Protein AF-W1Y501-F1 (afdb_monomer_lite)

Organism: NCBI:txid408170

Foldseek 3Di:
DCVVDAAEAEQWAAQCVDVVGDGDTDGPDALVVCVVSVHPYYHYDADPPDPCRVVVVVVVVVRVVVNVVSD

Sequence (71 aa):
YAHRIPFLVKLNHNETLSYPNTYDQTLYASVEQAFNMGAVSVGATIYFGSEESRRQIEEISAAFERAHELG

Radius of gyration: 13.5 Å; chains: 1; bounding box: 36×19×36 Å

InterPro domains:
  IPR002915 DeoC/FbaB/LacD aldolase [PF01791] (1-71)
  IPR013785 Aldolase-type TIM barrel [G3DSA:3.20.20.70] (1-71)
  IPR050456 DeoC/FbaB aldolase [PTHR47916] (1-71)

pLDDT: mean 94.06, std 9.27, range [51.66, 98.75]

Structure (mmCIF, N/CA/C/O backbone):
data_AF-W1Y501-F1
#
_entry.id   AF-W1Y501-F1
#
loop_
_atom_site.group_PDB
_atom_site.id
_atom_site.type_symbol
_atom_site.label_atom_id
_atom_site.label_alt_id
_atom_site.label_comp_id
_atom_site.label_asym_id
_atom_site.label_entity_id
_atom_site.label_seq_id
_atom_site.pdbx_PDB_ins_code
_atom_site.Cartn_x
_atom_site.Cartn_y
_atom_site.Cartn_z
_atom_site.occupancy
_atom_site.B_iso_or_equiv
_atom_site.auth_seq_id
_atom_site.auth_comp_id
_atom_site.auth_asym_id
_atom_site.auth_atom_id
_atom_site.pdbx_PDB_model_num
ATOM 1 N N . TYR A 1 1 ? -20.945 6.732 6.826 1.00 51.66 1 TYR A N 1
ATOM 2 C CA . TYR A 1 1 ? -21.334 5.573 5.989 1.00 51.66 1 TYR A CA 1
ATOM 3 C C . TYR A 1 1 ? -20.201 4.553 5.836 1.00 51.66 1 TYR A C 1
ATOM 5 O O . TYR A 1 1 ? -20.514 3.385 5.671 1.00 51.66 1 TYR A O 1
ATOM 13 N N . ALA A 1 2 ? -18.924 4.957 5.959 1.00 52.62 2 ALA A N 1
ATOM 14 C CA . ALA A 1 2 ? -17.752 4.068 5.910 1.00 52.62 2 ALA A CA 1
ATOM 15 C C . ALA A 1 2 ? -17.849 2.843 6.844 1.00 52.62 2 ALA A C 1
ATOM 17 O O . ALA A 1 2 ? -17.576 1.734 6.422 1.00 52.62 2 ALA A O 1
ATOM 18 N N . HIS A 1 3 ? -18.382 2.999 8.060 1.00 56.91 3 HIS A N 1
ATOM 19 C CA . HIS A 1 3 ? -18.552 1.869 8.991 1.00 56.91 3 HIS A CA 1
ATOM 20 C C . HIS A 1 3 ? -19.721 0.915 8.666 1.00 56.91 3 HIS A C 1
ATOM 22 O O . HIS A 1 3 ? -19.992 0.010 9.447 1.00 56.91 3 HIS A O 1
ATOM 28 N N . ARG A 1 4 ? -20.464 1.120 7.565 1.00 73.75 4 ARG A N 1
ATOM 29 C CA . ARG A 1 4 ? -21.530 0.192 7.130 1.00 73.75 4 ARG A CA 1
ATOM 30 C C . ARG A 1 4 ? -21.071 -0.799 6.067 1.00 73.75 4 ARG A C 1
ATOM 32 O O . ARG A 1 4 ? -21.709 -1.833 5.915 1.00 73.75 4 ARG A O 1
ATOM 39 N N . ILE A 1 5 ? -20.013 -0.476 5.325 1.00 88.62 5 ILE A N 1
ATOM 40 C CA . ILE A 1 5 ? -19.460 -1.341 4.285 1.00 88.62 5 ILE A CA 1
ATOM 41 C C . ILE A 1 5 ? -17.968 -1.482 4.584 1.00 88.62 5 ILE A C 1
ATOM 43 O O . ILE A 1 5 ? -17.248 -0.493 4.443 1.00 88.62 5 ILE A O 1
ATOM 47 N N . PRO A 1 6 ? -17.496 -2.663 5.018 1.00 92.44 6 PRO A N 1
ATOM 48 C CA . PRO A 1 6 ? -16.071 -2.879 5.217 1.00 92.44 6 PRO A CA 1
ATOM 49 C C . PRO A 1 6 ? -15.335 -2.648 3.897 1.00 92.44 6 PRO A C 1
ATOM 51 O O . PRO A 1 6 ? -15.775 -3.110 2.843 1.00 92.44 6 PRO A O 1
ATOM 54 N N . PHE A 1 7 ? -14.220 -1.927 3.954 1.00 94.38 7 PHE A N 1
ATOM 55 C CA . PHE A 1 7 ? -13.397 -1.644 2.784 1.00 94.38 7 PHE A CA 1
ATOM 56 C C . PHE A 1 7 ? -11.915 -1.868 3.084 1.00 94.38 7 PHE A C 1
ATOM 58 O O . PHE A 1 7 ? -11.470 -1.784 4.232 1.00 94.38 7 PHE A O 1
ATOM 65 N N . LEU A 1 8 ? -11.177 -2.160 2.015 1.00 96.31 8 LEU A N 1
ATOM 66 C CA . LEU A 1 8 ? -9.728 -2.304 1.995 1.00 96.31 8 LEU A CA 1
ATOM 67 C C . LEU A 1 8 ? -9.118 -1.080 1.312 1.00 96.31 8 LEU A C 1
ATOM 69 O O . LEU A 1 8 ? -9.617 -0.647 0.271 1.00 96.31 8 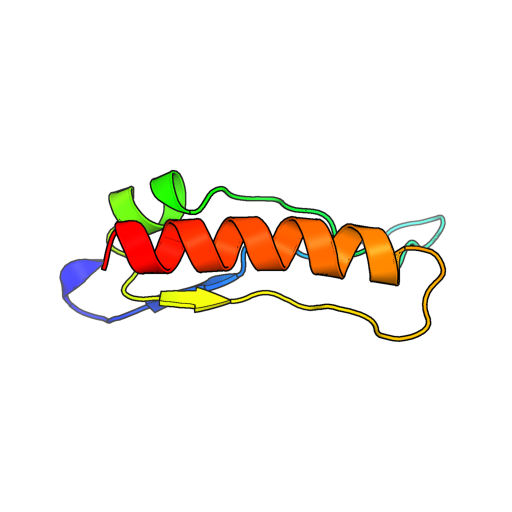LEU A O 1
ATOM 73 N N . VAL A 1 9 ? -8.019 -0.556 1.851 1.00 97.75 9 VAL A N 1
ATOM 74 C CA . VAL A 1 9 ? -7.237 0.502 1.191 1.00 97.75 9 VAL A CA 1
ATOM 75 C C . VAL A 1 9 ? -6.031 -0.097 0.476 1.00 97.75 9 VAL A C 1
ATOM 77 O O . VAL A 1 9 ? -5.231 -0.814 1.072 1.00 97.75 9 VAL A O 1
ATOM 80 N N . LYS A 1 10 ? -5.876 0.220 -0.811 1.00 98.25 10 LYS A N 1
ATOM 81 C CA . LYS A 1 10 ? -4.685 -0.117 -1.597 1.00 98.25 10 LYS A CA 1
ATOM 82 C C . LYS A 1 10 ? -3.613 0.954 -1.359 1.00 98.25 10 LYS A C 1
ATOM 84 O O . LYS A 1 10 ? -3.811 2.098 -1.749 1.00 98.25 10 LYS A O 1
ATOM 89 N N . LEU A 1 11 ? -2.507 0.594 -0.708 1.00 98.38 11 LEU A N 1
ATOM 90 C CA . LEU A 1 11 ? -1.498 1.552 -0.232 1.00 98.38 11 LEU A CA 1
ATOM 91 C C . LEU A 1 11 ? -0.575 2.084 -1.329 1.00 98.38 11 LEU A C 1
ATOM 93 O O . LEU A 1 11 ? -0.078 3.198 -1.210 1.00 98.38 11 LEU A O 1
ATOM 97 N N . ASN A 1 12 ? -0.337 1.303 -2.382 1.00 97.75 12 ASN A N 1
ATOM 98 C CA . ASN A 1 12 ? 0.542 1.676 -3.490 1.00 97.75 12 ASN A CA 1
ATOM 99 C C . ASN A 1 12 ? -0.128 1.520 -4.861 1.00 97.75 12 ASN A C 1
ATOM 101 O O . ASN A 1 12 ? -1.101 0.781 -5.016 1.00 97.75 12 ASN A O 1
ATOM 105 N N . HIS A 1 13 ? 0.394 2.211 -5.865 1.00 96.38 13 HIS A N 1
ATOM 106 C CA . HIS A 1 13 ? -0.008 2.074 -7.264 1.00 96.38 13 HIS A CA 1
ATOM 107 C C . HIS A 1 13 ? 1.205 2.366 -8.162 1.00 96.38 13 HIS A C 1
ATOM 109 O O . HIS A 1 13 ? 2.263 2.748 -7.671 1.00 96.38 13 HIS A O 1
ATOM 115 N N . ASN A 1 14 ? 1.067 2.176 -9.469 1.00 94.69 14 ASN A N 1
ATOM 116 C CA . ASN A 1 14 ? 2.045 2.640 -10.450 1.00 94.69 14 ASN A CA 1
ATOM 117 C C . ASN A 1 14 ? 1.451 3.710 -11.372 1.00 94.69 14 ASN A C 1
ATOM 119 O O . ASN A 1 14 ? 0.253 3.994 -11.335 1.00 94.69 14 ASN A O 1
ATOM 123 N N . GLU A 1 15 ? 2.276 4.253 -12.258 1.00 92.44 15 GLU A N 1
ATOM 124 C CA . GLU A 1 15 ? 1.853 5.251 -13.240 1.00 92.44 15 GLU A CA 1
ATOM 125 C C . GLU A 1 15 ? 1.971 4.697 -14.666 1.00 92.44 15 GLU A C 1
ATOM 127 O O . GLU A 1 15 ? 2.492 5.332 -15.581 1.00 92.44 15 GLU A O 1
ATOM 132 N N . THR A 1 16 ? 1.476 3.473 -14.878 1.00 92.88 16 THR A N 1
ATOM 133 C CA . THR A 1 16 ? 1.575 2.788 -16.182 1.00 92.88 16 THR A CA 1
ATOM 134 C C . THR A 1 16 ? 0.903 3.556 -17.322 1.00 92.88 16 THR A C 1
ATOM 136 O O . THR A 1 16 ? 1.262 3.370 -18.481 1.00 92.88 16 THR A O 1
ATOM 139 N N . LEU A 1 17 ? -0.056 4.427 -16.998 1.00 92.56 17 LEU A N 1
ATOM 140 C CA . LEU A 1 17 ? -0.761 5.278 -17.958 1.00 92.56 17 LEU A CA 1
ATOM 141 C C . LEU A 1 17 ? -0.127 6.675 -18.142 1.00 92.56 17 LEU A C 1
ATOM 143 O O . LEU A 1 17 ? -0.706 7.501 -18.846 1.00 92.56 17 LEU A O 1
ATOM 147 N N . SER A 1 18 ? 1.030 6.953 -17.530 1.00 91.75 18 SER A N 1
ATOM 148 C CA . SER A 1 18 ? 1.808 8.189 -17.730 1.00 91.75 18 SER A CA 1
ATOM 149 C C . SER A 1 18 ? 2.725 8.096 -18.954 1.00 91.75 18 SER A C 1
ATOM 151 O O . SER A 1 18 ? 3.035 7.002 -19.408 1.00 91.75 18 SER A O 1
ATOM 153 N N . TYR A 1 19 ? 3.204 9.239 -19.469 1.00 89.00 19 TYR A N 1
ATOM 154 C CA . TYR A 1 19 ? 4.253 9.286 -20.497 1.00 89.00 19 TYR A CA 1
ATOM 155 C C . TYR A 1 19 ? 5.455 10.130 -20.022 1.00 89.00 19 TYR A C 1
ATOM 157 O O . TYR A 1 19 ? 5.268 11.319 -19.750 1.00 89.00 19 TYR A O 1
ATOM 165 N N . PRO A 1 20 ? 6.680 9.566 -19.953 1.00 90.06 20 PRO A N 1
ATOM 166 C CA . PRO A 1 20 ? 7.022 8.168 -20.242 1.00 90.06 20 PRO A CA 1
ATOM 167 C C . PRO A 1 20 ? 6.386 7.194 -19.234 1.00 90.06 20 PRO A C 1
ATOM 169 O O . PRO A 1 20 ? 6.155 7.552 -18.081 1.00 90.06 20 PRO A O 1
ATOM 172 N N . ASN A 1 21 ? 6.096 5.966 -19.671 1.00 89.06 21 ASN A N 1
ATOM 173 C CA . ASN A 1 21 ? 5.463 4.965 -18.811 1.00 89.06 21 ASN A CA 1
ATOM 174 C C . ASN A 1 21 ? 6.402 4.563 -17.667 1.00 89.06 21 ASN A C 1
ATOM 176 O O . ASN A 1 21 ? 7.567 4.240 -17.907 1.00 89.06 21 ASN A O 1
ATOM 180 N N . THR A 1 22 ? 5.864 4.473 -16.451 1.00 91.81 22 THR A N 1
ATOM 181 C CA . THR A 1 22 ? 6.538 3.848 -15.306 1.00 91.81 22 THR A CA 1
ATOM 182 C C . THR A 1 22 ? 5.653 2.770 -14.687 1.00 91.81 22 THR A C 1
ATOM 184 O O . THR A 1 22 ? 4.431 2.896 -14.593 1.00 91.81 22 THR A O 1
ATOM 187 N N . TYR A 1 23 ? 6.275 1.666 -14.288 1.00 92.25 23 TYR A N 1
ATOM 188 C CA . TYR A 1 23 ? 5.596 0.522 -13.677 1.00 92.25 23 TYR A CA 1
ATOM 189 C C . TYR A 1 23 ? 5.962 0.374 -12.202 1.00 92.25 23 TYR A C 1
ATOM 191 O O . TYR A 1 23 ? 5.514 -0.577 -11.569 1.00 92.25 23 TYR A O 1
ATOM 199 N N . ASP A 1 24 ? 6.763 1.287 -11.659 1.00 95.88 24 ASP A N 1
ATOM 200 C CA . ASP A 1 24 ? 7.181 1.226 -10.268 1.00 95.88 24 ASP A CA 1
ATOM 201 C C . ASP A 1 24 ? 5.981 1.394 -9.327 1.00 95.88 24 ASP A C 1
ATOM 203 O O . ASP A 1 24 ? 5.146 2.277 -9.521 1.00 95.88 24 ASP A O 1
ATOM 207 N N . GLN A 1 25 ? 5.870 0.502 -8.342 1.00 97.50 25 GLN A N 1
ATOM 208 C CA . GLN A 1 25 ? 4.838 0.573 -7.320 1.00 97.50 25 GLN A CA 1
ATOM 209 C C . GLN A 1 25 ? 5.323 1.468 -6.182 1.00 97.50 25 GLN A C 1
ATOM 211 O O . GLN A 1 25 ? 6.194 1.080 -5.405 1.00 97.50 25 GLN A O 1
ATOM 216 N N . THR A 1 26 ? 4.700 2.634 -6.053 1.00 96.12 26 THR A N 1
ATOM 217 C CA . THR A 1 26 ? 5.049 3.647 -5.051 1.00 96.12 26 THR A CA 1
ATOM 218 C C . THR A 1 26 ? 3.921 3.792 -4.038 1.00 96.12 26 THR A C 1
ATOM 220 O O . THR A 1 26 ? 2.744 3.708 -4.398 1.00 96.12 26 THR A O 1
ATOM 223 N N . LEU A 1 27 ? 4.254 3.988 -2.761 1.00 97.50 27 LEU A N 1
ATOM 224 C CA . LEU A 1 27 ? 3.268 4.258 -1.712 1.00 97.50 27 LEU A CA 1
ATOM 225 C C . LEU A 1 27 ? 2.548 5.598 -1.960 1.00 97.50 27 LEU A C 1
ATOM 227 O O . LEU A 1 27 ? 3.187 6.627 -2.159 1.00 97.50 27 LEU A O 1
ATOM 231 N N . TYR A 1 28 ? 1.215 5.585 -1.892 1.00 95.44 28 TYR A N 1
ATOM 232 C CA . TYR A 1 28 ? 0.340 6.766 -1.976 1.00 95.44 28 TYR A CA 1
ATOM 233 C C . TYR A 1 28 ? -0.377 7.071 -0.655 1.00 95.44 28 TYR A C 1
ATOM 235 O O . TYR A 1 28 ? -0.930 8.157 -0.496 1.00 95.44 28 TYR A O 1
ATOM 243 N N . ALA A 1 29 ? -0.414 6.117 0.277 1.00 96.62 29 ALA A N 1
ATOM 244 C CA . ALA A 1 29 ? -1.101 6.251 1.557 1.00 96.62 29 ALA A CA 1
ATOM 245 C C . ALA A 1 29 ? -0.331 5.541 2.676 1.00 96.62 29 ALA A C 1
ATOM 247 O O . ALA A 1 29 ? 0.396 4.579 2.423 1.00 96.62 29 ALA A O 1
ATOM 248 N N . SER A 1 30 ? -0.533 5.993 3.918 1.00 97.69 30 SER A N 1
ATOM 249 C CA . SER A 1 30 ? -0.033 5.305 5.111 1.00 97.69 30 SER A CA 1
ATOM 250 C C . SER A 1 30 ? -1.089 4.388 5.728 1.00 97.69 30 SER A C 1
ATOM 252 O O . SER A 1 30 ? -2.297 4.548 5.519 1.00 97.69 30 SER A O 1
ATOM 254 N N . VAL A 1 31 ? -0.624 3.438 6.537 1.00 98.31 31 VAL A N 1
ATOM 255 C CA . VAL A 1 31 ? -1.487 2.531 7.301 1.00 98.31 31 VAL A CA 1
ATOM 256 C C . VAL A 1 31 ? -2.350 3.313 8.292 1.00 98.31 31 VAL A C 1
ATOM 258 O O . VAL A 1 31 ? -3.546 3.062 8.395 1.00 98.31 31 VAL A O 1
ATOM 261 N N . GLU A 1 32 ? -1.785 4.314 8.969 1.00 98.06 32 GLU A N 1
ATOM 262 C CA . GLU A 1 32 ? -2.502 5.162 9.925 1.00 98.06 32 GLU A CA 1
ATOM 263 C C . GLU A 1 32 ? -3.640 5.919 9.252 1.00 98.06 32 GLU A C 1
ATOM 265 O O . GLU A 1 32 ? -4.727 6.032 9.814 1.00 98.06 32 GLU A O 1
ATOM 270 N N . GLN A 1 33 ? -3.413 6.434 8.042 1.00 97.00 33 GLN A N 1
ATOM 271 C CA . GLN A 1 33 ? -4.461 7.104 7.286 1.00 97.00 33 GLN A CA 1
ATOM 272 C C . GLN A 1 33 ? -5.597 6.128 6.956 1.00 97.00 33 GLN A C 1
ATOM 274 O O . GLN A 1 33 ? -6.761 6.464 7.173 1.00 97.00 33 GLN A O 1
ATOM 279 N N . ALA A 1 34 ? -5.274 4.919 6.483 1.00 96.69 34 ALA A N 1
ATOM 280 C CA . ALA A 1 34 ? -6.269 3.886 6.203 1.00 96.69 34 ALA A CA 1
ATOM 281 C C . ALA A 1 34 ? -7.071 3.509 7.463 1.00 96.69 34 ALA A C 1
ATOM 283 O O . ALA A 1 34 ? -8.303 3.473 7.426 1.00 96.69 34 ALA A O 1
ATOM 284 N N . PHE A 1 35 ? -6.384 3.317 8.590 1.00 96.00 35 PHE A N 1
ATOM 285 C CA . PHE A 1 35 ? -6.994 3.006 9.881 1.00 96.00 35 PHE A CA 1
ATOM 286 C C . PHE A 1 35 ? -7.926 4.128 10.363 1.00 96.00 35 PHE A C 1
ATOM 288 O O . PHE A 1 35 ? -9.087 3.882 10.686 1.00 96.00 35 PHE A O 1
ATOM 295 N N . ASN A 1 36 ? -7.471 5.384 10.313 1.00 95.31 36 ASN A N 1
ATOM 296 C CA . ASN A 1 36 ? -8.259 6.553 10.717 1.00 95.31 36 ASN A CA 1
ATOM 297 C C . ASN A 1 36 ? -9.508 6.767 9.844 1.00 95.31 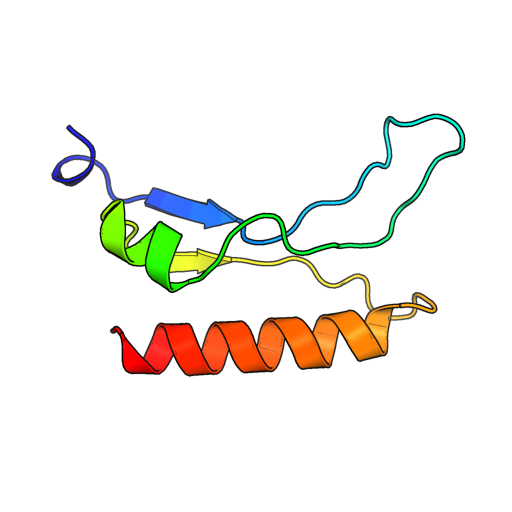36 ASN A C 1
ATOM 299 O O . ASN A 1 36 ? -10.508 7.308 10.314 1.00 95.31 36 ASN A O 1
ATOM 303 N N . MET A 1 37 ? -9.480 6.330 8.580 1.00 94.19 37 MET A N 1
ATOM 304 C CA . MET A 1 37 ? -10.650 6.333 7.692 1.00 94.19 37 MET A CA 1
ATOM 305 C C . MET A 1 37 ? -11.661 5.217 8.015 1.00 94.19 37 MET A C 1
ATOM 307 O O . MET A 1 37 ? -12.769 5.219 7.471 1.00 94.19 37 MET A O 1
ATOM 311 N N . GLY A 1 38 ? -11.303 4.273 8.889 1.00 94.00 38 GLY A N 1
ATOM 312 C CA . GLY A 1 38 ? -12.113 3.111 9.242 1.00 94.00 38 GLY A CA 1
ATOM 313 C C . GLY A 1 38 ? -11.972 1.939 8.271 1.00 94.00 38 GLY A C 1
ATOM 314 O O . GLY A 1 38 ? -12.908 1.142 8.170 1.00 94.00 38 GLY A O 1
ATOM 315 N N . ALA A 1 39 ? -10.858 1.848 7.535 1.00 95.44 39 ALA A N 1
ATOM 316 C CA . ALA A 1 39 ? -10.558 0.671 6.727 1.00 95.44 39 ALA A CA 1
ATOM 317 C C . ALA A 1 39 ? -10.362 -0.546 7.637 1.00 95.44 39 ALA A C 1
ATOM 319 O O . ALA A 1 39 ? -9.735 -0.441 8.687 1.00 95.44 39 ALA A O 1
ATOM 320 N N . VAL A 1 40 ? -10.872 -1.704 7.218 1.00 96.00 40 VAL A N 1
ATOM 321 C CA . VAL A 1 40 ? -10.724 -2.959 7.983 1.00 96.00 40 VAL A CA 1
ATOM 322 C C . VAL A 1 40 ? -9.519 -3.782 7.528 1.00 96.00 40 VAL A C 1
ATOM 324 O O . VAL A 1 40 ? -9.277 -4.867 8.037 1.00 96.00 40 VAL A O 1
ATOM 327 N N . SER A 1 41 ? -8.828 -3.322 6.484 1.00 97.12 41 SER A N 1
ATOM 328 C CA . SER A 1 41 ? -7.652 -3.975 5.913 1.00 97.12 41 SER A CA 1
ATOM 329 C C . SER A 1 41 ? -6.904 -3.028 4.976 1.00 97.12 41 SER A C 1
ATOM 331 O O . SER A 1 41 ? -7.457 -2.043 4.469 1.00 97.12 41 SER A O 1
ATOM 333 N N . VAL A 1 42 ? -5.647 -3.366 4.706 1.00 98.38 42 VAL A N 1
ATOM 334 C CA . VAL A 1 42 ? -4.812 -2.722 3.692 1.00 98.38 42 VAL A CA 1
ATOM 335 C C . VAL A 1 42 ? -4.293 -3.762 2.704 1.00 98.38 42 VAL A C 1
ATOM 337 O O . VAL A 1 42 ? -4.187 -4.943 3.023 1.00 98.38 42 VAL A O 1
ATOM 340 N N . GLY A 1 43 ? -3.973 -3.331 1.490 1.00 98.38 43 GLY A N 1
ATOM 341 C CA . GLY A 1 43 ? -3.3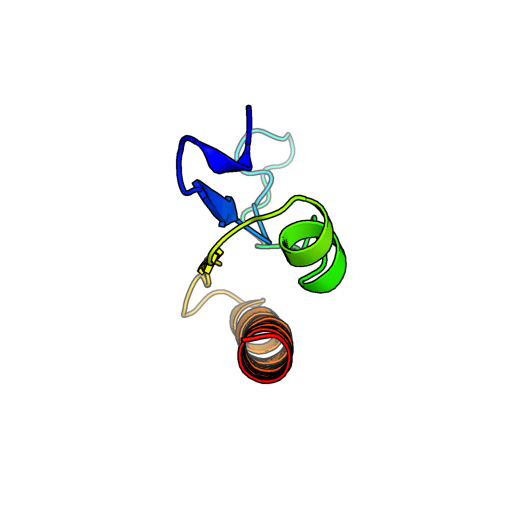82 -4.180 0.463 1.00 98.38 43 GLY A CA 1
ATOM 342 C C . GLY A 1 43 ? -2.328 -3.434 -0.336 1.00 98.38 43 GLY A C 1
ATOM 343 O O . GLY A 1 43 ? -2.324 -2.205 -0.395 1.00 98.38 43 GLY A O 1
ATOM 344 N N . ALA A 1 44 ? -1.441 -4.182 -0.978 1.00 98.50 44 ALA A N 1
ATOM 345 C CA . ALA A 1 44 ? -0.360 -3.638 -1.784 1.00 98.50 44 ALA A CA 1
ATOM 346 C C . ALA A 1 44 ? -0.041 -4.551 -2.973 1.00 98.50 44 ALA A C 1
ATOM 348 O O . ALA A 1 44 ? -0.466 -5.703 -3.022 1.00 98.50 44 ALA A O 1
ATOM 349 N N . THR A 1 45 ? 0.689 -4.020 -3.949 1.00 98.25 45 THR A N 1
ATOM 350 C CA . THR A 1 45 ? 1.201 -4.760 -5.108 1.00 98.25 45 THR A CA 1
ATOM 351 C C . THR A 1 45 ? 2.715 -4.701 -5.088 1.00 98.25 45 THR A C 1
ATOM 353 O O . THR A 1 45 ? 3.285 -3.647 -4.833 1.00 98.25 45 THR A O 1
ATOM 356 N N . ILE A 1 46 ? 3.349 -5.825 -5.392 1.00 98.19 46 ILE A N 1
ATOM 357 C CA . ILE A 1 46 ? 4.785 -5.924 -5.632 1.00 98.19 46 ILE A CA 1
ATOM 358 C C . ILE A 1 46 ? 4.941 -6.559 -7.010 1.00 98.19 46 ILE A C 1
ATOM 360 O O . ILE A 1 46 ? 4.297 -7.574 -7.294 1.00 98.19 46 ILE A O 1
ATOM 364 N N . TYR A 1 47 ? 5.788 -5.987 -7.860 1.00 96.81 47 TYR A N 1
ATOM 365 C CA . TYR A 1 47 ? 6.177 -6.626 -9.115 1.00 96.81 47 TYR A CA 1
ATOM 366 C C . TYR A 1 47 ? 7.478 -7.393 -8.919 1.00 96.81 47 TYR A C 1
ATOM 368 O O . TYR A 1 47 ? 8.572 -6.864 -9.075 1.00 96.81 47 TYR A O 1
ATOM 376 N N . PHE A 1 48 ? 7.365 -8.667 -8.550 1.00 96.94 48 PHE A N 1
ATOM 377 C CA . PHE A 1 48 ? 8.537 -9.518 -8.362 1.00 96.94 48 PHE A CA 1
ATOM 378 C C . PHE A 1 48 ? 9.380 -9.607 -9.640 1.00 96.94 48 PHE A C 1
ATOM 380 O O . PHE A 1 48 ? 8.861 -9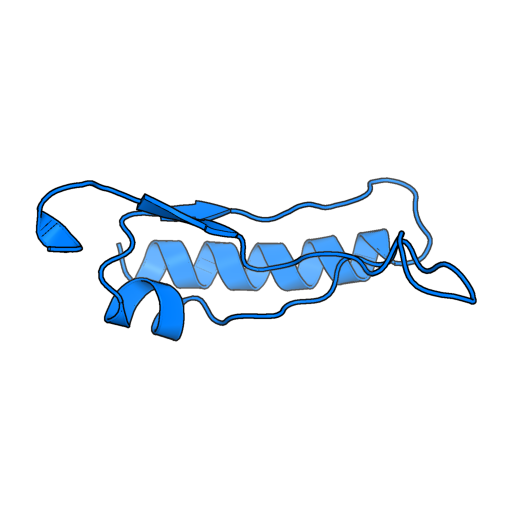.882 -10.720 1.00 96.94 48 PHE A O 1
ATOM 387 N N . GLY A 1 49 ? 10.690 -9.396 -9.493 1.00 95.69 49 GLY A N 1
ATOM 388 C CA . GLY A 1 49 ? 11.648 -9.436 -10.598 1.00 95.69 49 GLY A CA 1
ATOM 389 C C . GLY A 1 49 ? 11.870 -8.100 -11.312 1.00 95.69 49 GLY A C 1
ATOM 390 O O . GLY A 1 49 ? 12.749 -8.040 -12.169 1.00 95.69 49 GLY A O 1
ATOM 391 N N . SER A 1 50 ? 11.137 -7.032 -10.972 1.00 95.81 50 SER A N 1
ATOM 392 C CA . SER A 1 50 ? 11.502 -5.678 -11.410 1.00 95.81 50 SER A CA 1
ATOM 393 C C . SER A 1 50 ? 12.732 -5.168 -10.658 1.00 95.81 50 SER A C 1
ATOM 395 O O . SER A 1 50 ? 12.990 -5.592 -9.534 1.00 95.81 50 SER A O 1
ATOM 397 N N . GLU A 1 51 ? 13.441 -4.194 -11.230 1.00 96.69 51 GLU A N 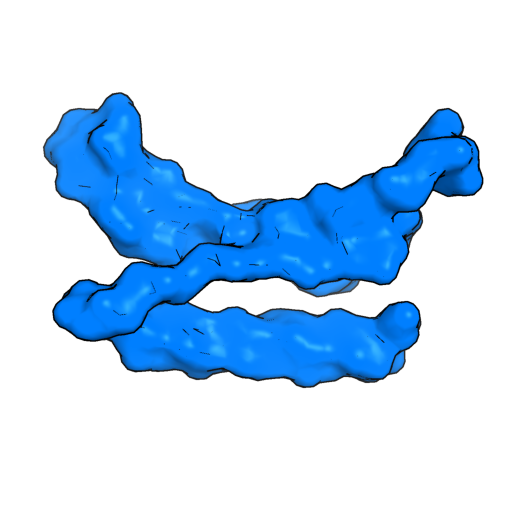1
ATOM 398 C CA . GLU A 1 51 ? 14.570 -3.514 -10.571 1.00 96.69 51 GLU A CA 1
ATOM 399 C C . GLU A 1 51 ? 14.191 -2.999 -9.169 1.00 96.69 51 GLU A C 1
ATOM 401 O O . GLU A 1 51 ? 14.884 -3.257 -8.187 1.00 96.69 51 GLU A O 1
ATOM 406 N N . GLU A 1 52 ? 12.995 -2.420 -9.051 1.00 97.44 52 GLU A N 1
ATOM 407 C CA . GLU A 1 52 ? 12.468 -1.853 -7.804 1.00 97.44 52 GLU A CA 1
ATOM 408 C C . GLU A 1 52 ? 11.890 -2.893 -6.828 1.00 97.44 52 GLU A C 1
ATOM 410 O O . GLU A 1 52 ? 11.455 -2.543 -5.728 1.00 97.44 52 GLU A O 1
ATOM 415 N N . SER A 1 53 ? 11.860 -4.187 -7.184 1.00 97.75 53 SER A N 1
ATOM 416 C CA . SER A 1 53 ? 11.091 -5.176 -6.413 1.00 97.75 53 SER A CA 1
ATOM 417 C C . SER A 1 53 ? 11.604 -5.323 -4.984 1.00 97.75 53 SER A C 1
ATOM 419 O O . SER A 1 53 ? 10.826 -5.582 -4.071 1.00 97.75 53 SER A O 1
ATOM 421 N N . ARG A 1 54 ? 12.916 -5.161 -4.770 1.00 98.50 54 ARG A N 1
ATOM 422 C CA . ARG A 1 54 ? 13.516 -5.262 -3.434 1.00 98.50 54 ARG A CA 1
ATOM 423 C C . ARG A 1 54 ? 13.062 -4.123 -2.520 1.00 98.50 54 ARG A C 1
ATOM 425 O O . ARG A 1 54 ? 12.663 -4.395 -1.393 1.00 98.50 54 ARG A O 1
ATOM 432 N N . ARG A 1 55 ? 13.040 -2.891 -3.037 1.00 98.25 55 ARG A N 1
ATOM 433 C CA . ARG A 1 55 ? 12.528 -1.714 -2.325 1.00 98.25 55 ARG A CA 1
ATOM 434 C C . ARG A 1 55 ? 11.051 -1.892 -1.975 1.00 98.25 55 ARG A C 1
ATOM 436 O O . ARG A 1 55 ? 10.671 -1.738 -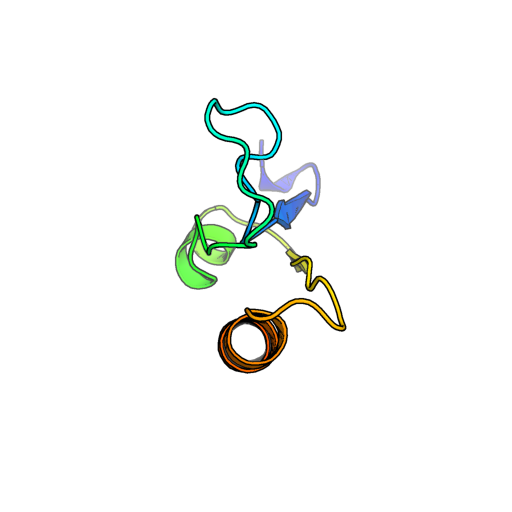0.822 1.00 98.25 55 ARG A O 1
ATOM 443 N N . GLN A 1 56 ? 10.245 -2.326 -2.948 1.00 98.38 56 GLN A N 1
ATOM 444 C CA . GLN A 1 56 ? 8.818 -2.601 -2.749 1.00 98.38 56 GLN A CA 1
ATOM 445 C C . GLN A 1 56 ? 8.584 -3.664 -1.660 1.00 98.38 56 GLN A C 1
ATOM 447 O O . GLN A 1 56 ? 7.687 -3.511 -0.839 1.00 98.38 56 GLN A O 1
ATOM 452 N N . ILE A 1 57 ? 9.386 -4.736 -1.616 1.00 98.56 57 ILE A N 1
ATOM 453 C CA . ILE A 1 57 ? 9.279 -5.764 -0.565 1.00 98.56 57 ILE A CA 1
ATOM 454 C C . ILE A 1 57 ? 9.549 -5.170 0.817 1.00 98.56 57 ILE A C 1
ATOM 456 O O . ILE A 1 57 ? 8.792 -5.445 1.746 1.00 98.56 57 ILE A O 1
ATOM 460 N N . GLU A 1 58 ? 10.606 -4.375 0.963 1.00 98.62 58 GLU A N 1
ATOM 461 C CA . GLU A 1 58 ? 10.976 -3.757 2.241 1.00 98.62 58 GLU A CA 1
ATOM 462 C C . GLU A 1 58 ? 9.898 -2.760 2.710 1.00 98.62 58 GLU A C 1
ATOM 464 O O . GLU A 1 58 ? 9.416 -2.862 3.840 1.00 98.62 58 GLU A O 1
ATOM 469 N N . GLU A 1 59 ? 9.430 -1.879 1.821 1.00 98.38 59 GLU A N 1
ATOM 470 C CA . GLU A 1 59 ? 8.358 -0.909 2.093 1.00 98.38 59 GLU A CA 1
ATOM 471 C C . GLU A 1 59 ? 7.043 -1.588 2.505 1.00 98.38 59 GLU A C 1
ATOM 473 O O . GLU A 1 59 ? 6.418 -1.206 3.498 1.00 98.38 59 GLU A O 1
ATOM 478 N N . ILE A 1 60 ? 6.618 -2.618 1.765 1.00 98.44 60 ILE A N 1
ATOM 479 C CA . ILE A 1 60 ? 5.365 -3.326 2.049 1.00 98.44 60 ILE A CA 1
ATOM 480 C C . ILE A 1 60 ? 5.477 -4.200 3.299 1.00 98.44 60 ILE A C 1
ATOM 482 O O . ILE A 1 60 ? 4.500 -4.315 4.036 1.00 98.44 60 ILE A O 1
ATOM 486 N N . SER A 1 61 ? 6.655 -4.755 3.591 1.00 98.62 61 SER A N 1
ATOM 487 C CA . SER A 1 61 ? 6.880 -5.496 4.840 1.00 98.62 61 SER A CA 1
ATOM 488 C C . SER A 1 61 ? 6.690 -4.591 6.058 1.00 98.62 61 SER A C 1
ATOM 490 O O . SER A 1 61 ? 5.947 -4.955 6.968 1.00 98.62 61 SER A O 1
ATOM 492 N N . ALA A 1 62 ? 7.274 -3.387 6.041 1.00 98.56 62 ALA A N 1
ATOM 493 C CA . ALA A 1 62 ? 7.107 -2.407 7.115 1.00 98.56 62 ALA A CA 1
ATOM 494 C C . ALA A 1 62 ? 5.649 -1.927 7.245 1.00 98.56 62 ALA A C 1
ATOM 496 O O . ALA A 1 62 ? 5.118 -1.809 8.349 1.00 98.56 62 ALA A O 1
ATOM 497 N N . ALA A 1 63 ? 4.963 -1.700 6.120 1.00 98.50 63 ALA A N 1
ATOM 498 C CA . ALA A 1 63 ? 3.548 -1.336 6.138 1.00 98.50 63 ALA A CA 1
ATOM 499 C C . ALA A 1 63 ? 2.667 -2.457 6.722 1.00 98.50 63 ALA A C 1
ATOM 501 O O . ALA A 1 63 ? 1.733 -2.184 7.472 1.00 98.50 63 ALA A O 1
ATOM 502 N N . PHE A 1 64 ? 2.947 -3.722 6.407 1.00 98.50 64 PHE A N 1
ATOM 503 C CA . PHE A 1 64 ? 2.172 -4.847 6.934 1.00 98.50 64 PHE A CA 1
ATOM 504 C C . PHE A 1 64 ? 2.439 -5.090 8.418 1.00 98.50 64 PHE A C 1
ATOM 506 O O . PHE A 1 64 ? 1.495 -5.349 9.158 1.00 98.50 64 PHE A O 1
ATOM 513 N N . GLU A 1 65 ? 3.685 -4.944 8.872 1.00 98.75 65 GLU A N 1
ATOM 514 C CA . GLU A 1 65 ? 4.009 -4.938 10.302 1.00 98.75 65 GLU A CA 1
ATOM 515 C C . GLU A 1 65 ? 3.190 -3.873 11.036 1.00 98.75 65 GLU A C 1
ATOM 517 O O . GLU A 1 65 ? 2.482 -4.186 11.993 1.00 98.75 65 GLU A O 1
ATOM 522 N N . ARG A 1 66 ? 3.173 -2.641 10.514 1.00 98.44 66 ARG A N 1
ATOM 523 C CA . ARG A 1 66 ? 2.402 -1.551 11.112 1.00 98.44 66 ARG A CA 1
ATOM 524 C C . ARG A 1 66 ? 0.891 -1.792 11.094 1.00 98.44 66 ARG A C 1
ATOM 526 O O . ARG A 1 66 ? 0.202 -1.413 12.038 1.00 98.44 66 ARG A O 1
ATOM 533 N N . ALA A 1 67 ? 0.364 -2.414 10.040 1.00 98.38 67 ALA A N 1
ATOM 534 C CA . ALA A 1 67 ? -1.042 -2.805 9.983 1.00 98.38 67 ALA A CA 1
ATOM 535 C C . ALA A 1 67 ? -1.375 -3.803 11.098 1.00 98.38 67 ALA A C 1
ATOM 537 O O . ALA A 1 67 ? -2.338 -3.592 11.824 1.00 98.38 67 ALA A O 1
ATOM 538 N N . HIS A 1 68 ? -0.531 -4.816 11.312 1.00 98.31 68 HIS A N 1
ATOM 539 C CA . HIS A 1 68 ? -0.732 -5.782 12.392 1.00 98.31 68 HIS A CA 1
ATOM 540 C C . HIS A 1 68 ? -0.701 -5.151 13.791 1.00 98.31 68 HIS A C 1
ATOM 542 O O . HIS A 1 68 ? -1.429 -5.602 14.672 1.00 98.31 68 HIS A O 1
ATOM 548 N N . GLU A 1 69 ? 0.108 -4.112 14.014 1.00 98.31 69 GLU A N 1
ATOM 549 C CA . GLU A 1 69 ? 0.130 -3.389 15.294 1.00 98.31 69 GLU A CA 1
ATOM 550 C C . GLU A 1 69 ? -1.177 -2.639 15.596 1.00 98.31 69 GLU A C 1
ATOM 552 O O . GLU A 1 69 ? -1.507 -2.430 16.765 1.00 98.31 69 GLU A O 1
ATOM 557 N N . LEU A 1 70 ? -1.904 -2.201 14.562 1.00 97.12 70 LEU A N 1
ATOM 558 C CA . LEU A 1 70 ? -3.149 -1.438 14.694 1.00 97.12 70 LEU A CA 1
ATOM 559 C C . LEU A 1 70 ? -4.407 -2.323 14.760 1.00 97.12 70 LEU A C 1
ATOM 561 O O . LEU A 1 70 ? -5.460 -1.831 15.175 1.00 97.12 70 LEU A O 1
ATOM 565 N N . GLY A 1 71 ? -4.278 -3.613 14.432 1.00 90.50 71 GLY A N 1
ATOM 566 C CA . GLY A 1 71 ? -5.362 -4.605 14.408 1.00 90.50 71 GLY A CA 1
ATOM 567 C C . GLY A 1 71 ? -6.010 -4.769 13.039 1.00 90.50 71 GLY A C 1
ATOM 568 O O . GLY A 1 71 ? -7.095 -5.390 13.015 1.00 90.50 71 GLY A O 1
#

Secondary structure (DSSP, 8-state):
-GGGS--EEE-EE--TTSSS-----EE-S-HHHHHHTT-SEEE----TTSTTHHHHHHHHHHHHHHHHHH-